Protein AF-A0A1C7WA93-F1 (afdb_monomer)

pLDDT: mean 78.28, std 13.64, range [44.88, 90.75]

Structure (mmCIF, N/CA/C/O backbone):
data_AF-A0A1C7WA93-F1
#
_entry.id   AF-A0A1C7WA93-F1
#
loop_
_atom_site.group_PDB
_atom_site.id
_atom_site.type_symbol
_atom_site.label_atom_id
_atom_site.label_alt_id
_atom_site.label_comp_id
_atom_site.label_asym_id
_atom_site.label_entity_id
_atom_site.label_seq_id
_atom_site.pdbx_PDB_ins_code
_atom_site.Cartn_x
_atom_site.Cartn_y
_atom_site.Cartn_z
_atom_site.occupancy
_atom_site.B_iso_or_equiv
_atom_site.auth_seq_id
_atom_site.auth_comp_id
_atom_site.auth_asym_id
_atom_site.auth_atom_id
_atom_site.pdbx_PDB_model_num
ATOM 1 N N . MET A 1 1 ? 15.959 10.439 -11.123 1.00 45.78 1 MET A N 1
ATOM 2 C CA . MET A 1 1 ? 15.499 10.143 -9.742 1.00 45.78 1 MET A CA 1
ATOM 3 C C . MET A 1 1 ? 14.072 10.666 -9.496 1.00 45.78 1 MET A C 1
ATOM 5 O O . MET A 1 1 ? 13.740 10.963 -8.355 1.00 45.78 1 MET A O 1
ATOM 9 N N . SER A 1 2 ? 13.211 10.775 -10.518 1.00 55.84 2 SER A N 1
ATOM 10 C CA . SER A 1 2 ? 11.897 11.437 -10.370 1.00 55.84 2 SER A CA 1
ATOM 11 C C . SER A 1 2 ? 10.717 10.488 -10.587 1.00 55.84 2 SER A C 1
ATOM 13 O O . SER A 1 2 ? 9.669 10.660 -9.971 1.00 55.84 2 SER A O 1
ATOM 15 N N . ASP A 1 3 ? 10.923 9.439 -11.374 1.00 67.19 3 ASP A N 1
ATOM 16 C CA . ASP A 1 3 ? 9.879 8.554 -11.893 1.00 67.19 3 ASP A CA 1
ATOM 17 C C . ASP A 1 3 ? 9.252 7.703 -10.779 1.00 67.19 3 ASP A C 1
ATOM 19 O O . ASP A 1 3 ? 8.032 7.626 -10.653 1.00 67.19 3 ASP A O 1
ATOM 23 N N . ASN A 1 4 ? 10.075 7.183 -9.861 1.00 72.19 4 ASN A N 1
ATOM 24 C CA . ASN A 1 4 ? 9.577 6.425 -8.711 1.00 72.19 4 ASN A CA 1
ATOM 25 C C . ASN A 1 4 ? 8.759 7.262 -7.736 1.00 72.19 4 ASN A C 1
ATOM 27 O O . ASN A 1 4 ? 7.787 6.765 -7.178 1.00 72.19 4 ASN A O 1
ATOM 31 N N . ASN A 1 5 ? 9.139 8.518 -7.498 1.00 79.88 5 ASN A N 1
ATOM 32 C CA . ASN A 1 5 ? 8.399 9.360 -6.562 1.00 79.88 5 ASN A CA 1
ATOM 33 C C . ASN A 1 5 ? 7.026 9.740 -7.133 1.00 79.88 5 ASN A C 1
ATOM 35 O O . ASN A 1 5 ? 6.037 9.775 -6.401 1.00 79.88 5 ASN A O 1
ATOM 39 N N . GLU A 1 6 ? 6.962 9.977 -8.443 1.00 83.12 6 GLU A N 1
ATOM 40 C CA . GLU A 1 6 ? 5.713 10.247 -9.147 1.00 83.12 6 GLU A CA 1
ATOM 41 C C . GLU A 1 6 ? 4.810 9.009 -9.188 1.00 83.12 6 GLU A C 1
ATOM 43 O O . GLU A 1 6 ? 3.661 9.085 -8.751 1.00 83.12 6 GLU A O 1
ATOM 48 N N . ALA A 1 7 ? 5.348 7.846 -9.569 1.00 80.81 7 ALA A N 1
ATOM 49 C CA . ALA A 1 7 ? 4.620 6.578 -9.556 1.00 80.81 7 ALA A CA 1
ATOM 50 C C . ALA A 1 7 ? 4.061 6.255 -8.164 1.00 80.81 7 ALA A C 1
ATOM 52 O O . ALA A 1 7 ? 2.881 5.932 -8.009 1.00 80.81 7 ALA A O 1
ATOM 53 N N . ARG A 1 8 ? 4.876 6.431 -7.117 1.00 83.44 8 ARG A N 1
ATOM 54 C CA . ARG A 1 8 ? 4.444 6.202 -5.735 1.00 83.44 8 ARG A CA 1
ATOM 55 C C . ARG A 1 8 ? 3.302 7.133 -5.343 1.00 83.44 8 ARG A C 1
ATOM 57 O O . ARG A 1 8 ? 2.370 6.711 -4.659 1.00 83.44 8 ARG A O 1
ATOM 64 N N . LYS A 1 9 ? 3.343 8.390 -5.788 1.00 85.56 9 LYS A N 1
ATOM 65 C CA . LYS A 1 9 ? 2.277 9.362 -5.536 1.00 85.56 9 LYS A CA 1
ATOM 66 C C . LYS A 1 9 ? 0.986 8.977 -6.260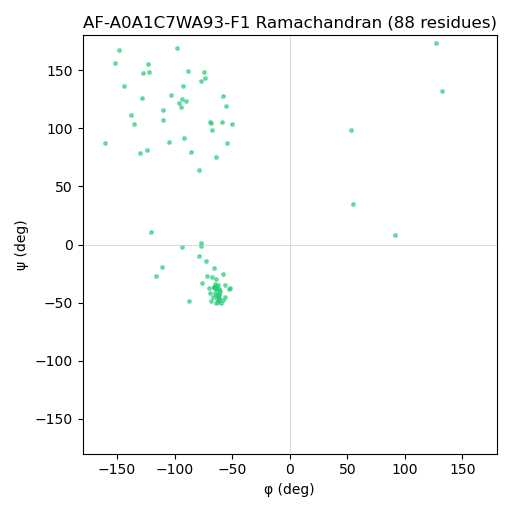 1.00 85.56 9 LYS A C 1
ATOM 68 O O . LYS A 1 9 ? -0.059 8.985 -5.620 1.00 85.56 9 LYS A O 1
ATOM 73 N N . ILE A 1 10 ? 1.064 8.583 -7.532 1.00 87.12 10 ILE A N 1
ATOM 74 C CA . ILE A 1 10 ? -0.090 8.161 -8.345 1.00 87.12 10 ILE A CA 1
ATOM 75 C C . ILE A 1 10 ? -0.763 6.920 -7.744 1.00 87.12 10 ILE A C 1
ATOM 77 O O . ILE A 1 10 ? -1.978 6.912 -7.545 1.00 87.12 10 ILE A O 1
ATOM 81 N N . ILE A 1 11 ? 0.016 5.894 -7.391 1.00 85.81 11 ILE A N 1
ATOM 82 C CA . ILE A 1 11 ? -0.512 4.657 -6.794 1.00 85.81 11 ILE A CA 1
ATOM 83 C C . ILE A 1 11 ? -1.147 4.951 -5.429 1.00 85.81 11 ILE A C 1
ATOM 85 O O . ILE A 1 11 ? -2.252 4.493 -5.143 1.00 85.81 11 ILE A O 1
ATOM 89 N N . THR A 1 12 ? -0.494 5.777 -4.604 1.00 86.88 12 THR A N 1
ATOM 90 C CA . THR A 1 12 ? -1.041 6.173 -3.297 1.00 86.88 12 THR A CA 1
ATOM 91 C C . THR A 1 12 ? -2.356 6.936 -3.450 1.00 86.88 12 THR A C 1
ATOM 93 O O . THR A 1 12 ? -3.307 6.661 -2.722 1.00 86.88 12 THR A O 1
ATOM 96 N N . ASP A 1 13 ? -2.431 7.884 -4.384 1.00 88.50 13 ASP A N 1
ATOM 97 C CA . ASP A 1 13 ? -3.642 8.673 -4.627 1.00 88.50 13 ASP A CA 1
ATOM 98 C C . ASP A 1 13 ? -4.797 7.794 -5.132 1.00 88.50 13 ASP A C 1
ATOM 100 O O . ASP A 1 13 ? -5.910 7.863 -4.611 1.00 88.50 13 ASP A O 1
ATOM 104 N N . THR A 1 14 ? -4.491 6.859 -6.035 1.00 88.75 14 THR A N 1
ATOM 105 C CA . THR A 1 14 ? -5.443 5.862 -6.546 1.00 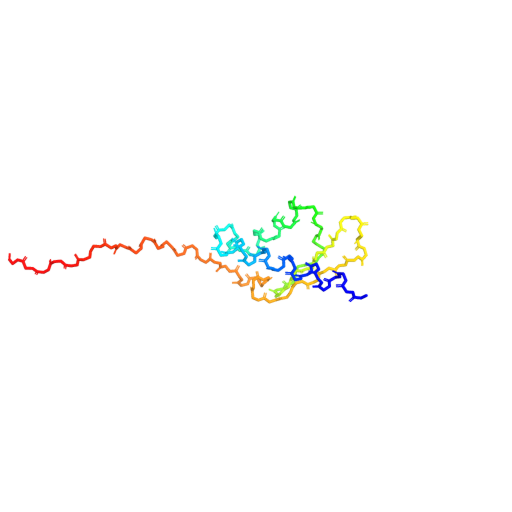88.75 14 THR A CA 1
ATOM 106 C C . THR A 1 14 ? -6.007 4.998 -5.419 1.00 88.75 14 THR A C 1
ATOM 108 O O . THR A 1 14 ? -7.224 4.889 -5.271 1.00 88.75 14 THR A O 1
ATOM 111 N N . ILE A 1 15 ? -5.146 4.434 -4.562 1.00 87.19 15 ILE A N 1
ATOM 112 C CA . ILE A 1 15 ? -5.575 3.615 -3.418 1.00 87.19 15 ILE A CA 1
ATOM 113 C C . ILE A 1 15 ? -6.437 4.440 -2.460 1.00 87.19 15 ILE A C 1
ATOM 115 O O . ILE A 1 15 ? -7.475 3.960 -2.012 1.00 87.19 15 ILE A O 1
ATOM 119 N N . LYS A 1 16 ? -6.072 5.6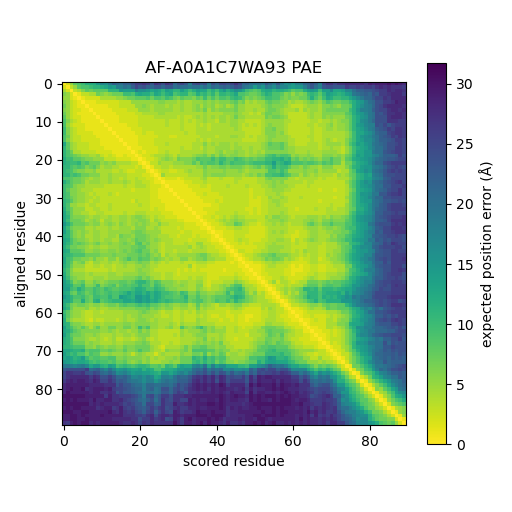98 -2.179 1.00 86.19 16 LYS A N 1
ATOM 120 C CA . LYS A 1 16 ? -6.896 6.597 -1.352 1.00 86.19 16 LYS A CA 1
ATOM 121 C C . LYS A 1 16 ? -8.278 6.829 -1.964 1.00 86.19 16 LYS A C 1
ATOM 123 O O . LYS A 1 16 ? -9.264 6.826 -1.228 1.00 86.19 16 LYS A O 1
ATOM 128 N N . GLY A 1 17 ? -8.362 6.980 -3.285 1.00 86.31 17 GLY A N 1
ATOM 129 C CA . GLY A 1 17 ? -9.628 7.063 -4.014 1.00 86.31 17 GLY A CA 1
ATOM 130 C C . GLY A 1 17 ? -10.474 5.795 -3.870 1.00 86.31 17 GLY A C 1
ATOM 131 O O . GLY A 1 17 ? -11.656 5.878 -3.547 1.00 86.31 17 GLY A O 1
ATOM 132 N N . LEU A 1 18 ? -9.865 4.616 -4.020 1.00 86.25 18 LEU A N 1
ATOM 133 C CA . LEU A 1 18 ? -10.540 3.318 -3.874 1.00 86.25 18 LEU A CA 1
ATOM 134 C C . LEU A 1 18 ? -11.012 3.051 -2.437 1.00 86.25 18 LEU A C 1
ATOM 136 O O . LEU A 1 18 ? -12.094 2.502 -2.227 1.00 86.25 18 LEU A O 1
ATOM 140 N N . VAL A 1 19 ? -10.229 3.473 -1.446 1.00 84.50 19 VAL A N 1
ATOM 141 C CA . VAL A 1 19 ? -10.591 3.462 -0.022 1.00 84.50 19 VAL A CA 1
ATOM 142 C C . VAL A 1 19 ? -11.788 4.389 0.227 1.00 84.50 19 VAL A C 1
ATOM 144 O O . VAL A 1 19 ? -12.771 3.978 0.842 1.00 84.50 19 VAL A O 1
ATOM 147 N N . GLY A 1 20 ? -11.759 5.615 -0.310 1.00 82.19 20 GLY A N 1
ATOM 148 C CA . GLY A 1 20 ? -12.878 6.562 -0.232 1.00 82.19 20 GLY A CA 1
ATOM 149 C C . GLY A 1 20 ? -14.149 6.060 -0.930 1.00 82.19 20 GLY A C 1
ATOM 150 O O . GLY A 1 20 ? -15.254 6.277 -0.437 1.00 82.19 20 GLY A O 1
ATOM 151 N N . GLY A 1 21 ? -13.989 5.321 -2.029 1.00 80.56 21 GLY A N 1
ATOM 152 C CA . GLY A 1 21 ? -15.067 4.655 -2.761 1.00 80.56 21 GLY A CA 1
ATOM 153 C C . GLY A 1 21 ? -15.581 3.363 -2.118 1.00 80.56 21 GLY A C 1
ATOM 154 O O . GLY A 1 21 ? -16.467 2.732 -2.690 1.00 80.56 21 GLY A O 1
ATOM 155 N N . ARG A 1 22 ? -15.050 2.955 -0.952 1.00 79.75 22 ARG A N 1
ATOM 156 C CA . ARG A 1 22 ? -15.366 1.680 -0.276 1.00 79.75 22 ARG A CA 1
ATOM 157 C C . ARG A 1 22 ? -15.142 0.448 -1.165 1.00 79.75 22 ARG A C 1
ATOM 159 O O . ARG A 1 22 ? -15.890 -0.521 -1.089 1.00 79.75 22 ARG A O 1
ATOM 166 N N . VAL A 1 23 ? -14.130 0.490 -2.029 1.00 83.38 23 VAL A N 1
ATOM 167 C CA . VAL A 1 23 ? -13.684 -0.670 -2.817 1.00 83.38 23 VAL A CA 1
ATOM 168 C C . VAL A 1 23 ? -12.665 -1.468 -2.009 1.00 83.38 23 VAL A C 1
ATOM 170 O O . VAL A 1 23 ? -12.801 -2.677 -1.848 1.00 83.38 23 VAL A O 1
ATOM 173 N N . ILE A 1 24 ? -11.678 -0.771 -1.447 1.00 86.38 24 ILE A N 1
ATOM 174 C CA . ILE A 1 24 ? -10.628 -1.350 -0.610 1.00 86.38 24 ILE A CA 1
ATOM 175 C C . ILE A 1 24 ? -11.028 -1.195 0.854 1.00 86.38 24 ILE A C 1
ATOM 177 O O . ILE A 1 24 ? -11.212 -0.072 1.326 1.00 86.38 24 ILE A O 1
ATOM 181 N N . HIS A 1 25 ? -11.124 -2.310 1.579 1.00 85.81 25 HIS A N 1
ATOM 182 C CA . HIS A 1 25 ? -11.510 -2.307 2.990 1.00 85.81 25 HIS A CA 1
ATOM 183 C C . HIS A 1 25 ? -10.366 -2.698 3.918 1.00 85.81 25 HIS A C 1
ATOM 185 O O . HIS A 1 25 ? -10.422 -2.444 5.120 1.00 85.81 25 HIS A O 1
ATOM 191 N N . SER A 1 26 ? -9.339 -3.359 3.403 1.00 86.81 26 SER A N 1
ATOM 192 C CA . SER A 1 26 ? -8.202 -3.817 4.194 1.00 86.81 26 SER A CA 1
ATOM 193 C C . SER A 1 26 ? -6.930 -3.823 3.363 1.00 86.81 26 SER A C 1
ATOM 195 O O . SER A 1 26 ? -6.965 -3.747 2.135 1.00 86.81 26 SER A O 1
ATOM 197 N N . ARG A 1 27 ? -5.789 -3.965 4.040 1.00 86.94 27 ARG A N 1
ATOM 198 C CA . ARG A 1 27 ? -4.484 -4.155 3.393 1.00 86.94 27 ARG A CA 1
ATOM 199 C C . ARG A 1 27 ? -4.494 -5.291 2.364 1.00 86.94 27 ARG A C 1
ATOM 201 O O . ARG A 1 27 ? -3.882 -5.165 1.313 1.00 86.94 27 ARG A O 1
ATOM 208 N N . GLU A 1 28 ? -5.215 -6.376 2.633 1.00 87.38 28 GLU A N 1
ATOM 209 C CA . GLU A 1 28 ? -5.323 -7.513 1.709 1.00 87.38 28 GLU A CA 1
ATOM 210 C C . GLU A 1 28 ? -6.005 -7.143 0.383 1.00 87.38 28 GLU A C 1
ATOM 212 O O . GLU A 1 28 ? -5.572 -7.606 -0.671 1.00 87.38 28 GLU A O 1
ATOM 217 N N . ASP A 1 29 ? -7.006 -6.256 0.401 1.00 88.25 29 ASP A N 1
ATOM 218 C CA . A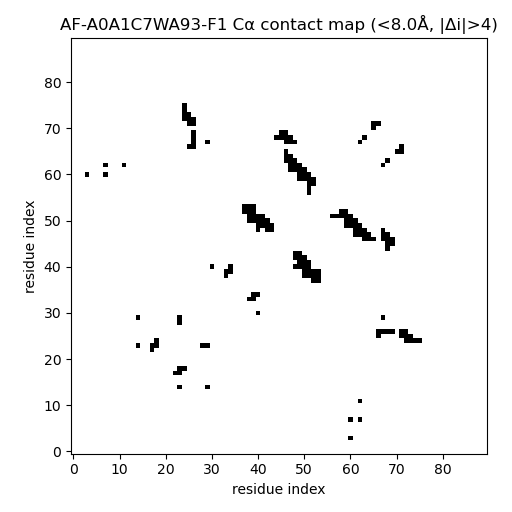SP A 1 29 ? -7.619 -5.742 -0.830 1.00 88.25 29 ASP A CA 1
ATOM 219 C C . ASP A 1 29 ? -6.623 -4.903 -1.635 1.00 88.25 29 ASP A C 1
ATOM 221 O O . ASP A 1 29 ? -6.608 -4.982 -2.860 1.00 88.25 29 ASP A O 1
ATOM 225 N N . ILE A 1 30 ? -5.764 -4.132 -0.957 1.00 87.69 30 ILE A N 1
ATOM 226 C CA . ILE A 1 30 ? -4.693 -3.361 -1.605 1.00 87.69 30 ILE A CA 1
ATOM 227 C C . ILE A 1 30 ? -3.719 -4.307 -2.311 1.00 87.69 30 ILE A C 1
ATOM 229 O O . ILE A 1 30 ? -3.420 -4.115 -3.486 1.00 87.69 30 ILE A O 1
ATOM 233 N N . ILE A 1 31 ? -3.252 -5.344 -1.611 1.00 89.50 31 ILE A N 1
ATOM 234 C CA . ILE A 1 31 ? -2.345 -6.368 -2.153 1.00 89.50 31 ILE A CA 1
ATOM 235 C C . ILE A 1 31 ? -2.986 -7.039 -3.370 1.00 89.50 31 ILE A C 1
ATOM 237 O O . ILE A 1 31 ? -2.363 -7.150 -4.423 1.00 89.50 31 ILE A O 1
ATOM 241 N N . ARG A 1 32 ? -4.255 -7.440 -3.255 1.00 89.88 32 ARG A N 1
ATOM 242 C CA . ARG A 1 32 ? -4.993 -8.079 -4.346 1.00 89.88 32 ARG A CA 1
ATOM 243 C C . ARG A 1 32 ? -5.195 -7.145 -5.540 1.00 89.88 32 ARG A C 1
ATOM 245 O O . ARG A 1 32 ? -5.113 -7.609 -6.672 1.00 89.88 32 ARG A O 1
ATOM 252 N N . PHE A 1 33 ? -5.450 -5.861 -5.300 1.00 88.75 33 PHE A N 1
ATOM 253 C CA . PHE A 1 33 ? -5.573 -4.853 -6.352 1.00 88.75 33 PHE A CA 1
ATOM 254 C C . PHE A 1 33 ? -4.249 -4.675 -7.100 1.00 88.75 33 PHE A C 1
ATOM 256 O O . PHE A 1 33 ? -4.219 -4.799 -8.318 1.00 88.75 33 PHE A O 1
ATOM 263 N N . LEU A 1 34 ? -3.147 -4.474 -6.373 1.00 87.94 34 LEU A N 1
ATOM 264 C CA . LEU A 1 34 ? -1.814 -4.305 -6.959 1.00 87.94 34 LEU A CA 1
ATOM 265 C C . LEU A 1 34 ? -1.387 -5.547 -7.751 1.00 87.94 34 LEU A C 1
ATOM 267 O O . LEU A 1 34 ? -0.920 -5.426 -8.879 1.00 87.94 34 LEU A O 1
ATOM 2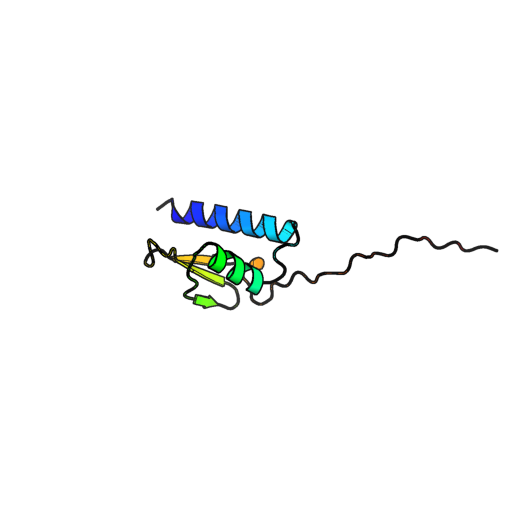71 N N . CYS A 1 35 ? -1.630 -6.738 -7.202 1.00 87.88 35 CYS A N 1
ATOM 272 C CA . CYS A 1 35 ? -1.382 -7.997 -7.899 1.00 87.88 35 CYS A CA 1
ATOM 273 C C . CYS A 1 35 ? -2.261 -8.148 -9.157 1.00 87.88 35 CYS A C 1
ATOM 275 O O . CYS A 1 35 ? -1.787 -8.612 -10.191 1.00 87.88 35 CYS A O 1
ATOM 277 N N . GLY A 1 36 ? -3.523 -7.706 -9.103 1.00 87.00 36 GLY A N 1
ATOM 278 C CA . GLY A 1 36 ? -4.436 -7.697 -10.251 1.00 87.00 36 GLY A CA 1
ATOM 279 C C . GLY A 1 36 ? -4.000 -6.759 -11.381 1.00 87.00 36 GLY A C 1
ATOM 280 O O . GLY A 1 36 ? -4.175 -7.096 -12.548 1.00 87.00 36 GLY A O 1
ATOM 281 N N . GLU A 1 37 ? -3.374 -5.635 -11.037 1.00 85.88 37 GLU A N 1
ATOM 282 C CA . GLU A 1 37 ? -2.766 -4.691 -11.987 1.00 85.88 37 GLU A CA 1
ATOM 283 C C . GLU A 1 37 ? -1.410 -5.186 -12.536 1.00 85.88 37 GLU A C 1
ATOM 285 O O . GLU A 1 37 ? -0.797 -4.527 -13.374 1.00 85.88 37 GLU A O 1
ATOM 290 N N . GLY A 1 38 ? -0.936 -6.355 -12.089 1.00 86.31 38 GLY A N 1
ATOM 291 C CA . GLY A 1 38 ? 0.294 -6.990 -12.563 1.00 86.31 38 GLY A CA 1
ATOM 292 C C . GLY A 1 38 ? 1.552 -6.631 -11.772 1.00 86.31 38 GLY A C 1
ATOM 293 O O . GLY A 1 38 ? 2.639 -7.017 -12.192 1.00 86.31 38 GLY A O 1
ATOM 294 N N . PHE A 1 39 ? 1.439 -5.925 -10.643 1.00 87.56 39 PHE A N 1
ATOM 295 C CA . PHE A 1 39 ? 2.579 -5.671 -9.759 1.00 87.56 39 PHE A CA 1
ATOM 296 C C . PHE A 1 39 ? 2.923 -6.907 -8.927 1.00 87.56 39 PHE A C 1
ATOM 298 O O . PHE A 1 39 ? 2.039 -7.589 -8.403 1.00 87.56 39 PHE A O 1
ATOM 305 N N . ASP A 1 40 ? 4.218 -7.151 -8.754 1.00 89.44 40 ASP A N 1
ATOM 306 C CA . ASP A 1 40 ? 4.718 -8.164 -7.831 1.00 89.44 40 ASP A CA 1
ATOM 307 C C . ASP A 1 40 ? 4.913 -7.555 -6.439 1.00 89.44 40 ASP A C 1
ATOM 309 O O . ASP A 1 40 ? 5.172 -6.359 -6.304 1.00 89.44 40 ASP A O 1
ATOM 313 N N . ILE A 1 41 ? 4.744 -8.357 -5.391 1.00 90.25 41 ILE A N 1
ATOM 314 C CA . ILE A 1 41 ? 4.784 -7.889 -4.002 1.00 90.25 41 ILE A CA 1
ATOM 315 C C . ILE A 1 41 ? 5.842 -8.706 -3.256 1.00 90.25 41 ILE A C 1
ATOM 317 O O . ILE A 1 41 ? 5.502 -9.671 -2.568 1.00 90.25 41 ILE A O 1
ATOM 321 N N . PRO A 1 42 ? 7.131 -8.345 -3.395 1.00 88.12 42 PRO A N 1
ATOM 322 C CA . PRO A 1 42 ? 8.229 -9.131 -2.843 1.00 88.12 42 PRO A CA 1
ATOM 323 C C . PRO A 1 42 ? 8.323 -9.054 -1.316 1.00 88.12 42 PRO A C 1
ATOM 325 O O . PRO A 1 42 ? 8.839 -9.983 -0.700 1.00 88.12 42 PRO A O 1
ATOM 328 N N . ASP A 1 43 ? 7.853 -7.962 -0.698 1.00 88.50 43 ASP A N 1
ATOM 329 C CA . ASP A 1 43 ? 7.906 -7.788 0.756 1.00 88.50 43 ASP A CA 1
ATOM 330 C C . ASP A 1 43 ? 6.674 -7.063 1.297 1.00 88.50 43 ASP A C 1
ATOM 332 O O . ASP A 1 43 ? 6.219 -6.053 0.751 1.00 88.50 43 ASP A O 1
ATOM 336 N N . VAL A 1 44 ? 6.149 -7.569 2.412 1.00 87.56 44 VAL A N 1
ATOM 337 C CA . VAL A 1 44 ? 5.008 -6.971 3.099 1.00 87.56 44 VAL A CA 1
ATOM 338 C C . VAL A 1 44 ? 5.279 -6.930 4.600 1.00 87.56 44 VAL A C 1
ATOM 340 O O . VAL A 1 44 ? 5.131 -7.922 5.310 1.00 87.56 44 VAL A O 1
ATOM 343 N N . SER A 1 45 ? 5.609 -5.747 5.102 1.00 87.50 45 SER A N 1
ATOM 344 C CA . SER A 1 45 ? 5.932 -5.491 6.508 1.00 87.50 45 SER A CA 1
ATOM 345 C C . SER A 1 45 ? 4.728 -4.940 7.283 1.00 87.50 45 SER A C 1
ATOM 347 O O . SER A 1 45 ? 3.711 -4.571 6.699 1.00 87.50 45 SER A O 1
ATOM 349 N N . GLU A 1 46 ? 4.811 -4.878 8.613 1.00 86.50 46 GLU A N 1
ATOM 350 C CA . GLU A 1 46 ? 3.673 -4.494 9.467 1.00 86.50 46 GLU A CA 1
ATOM 351 C C . GLU A 1 46 ? 3.062 -3.129 9.130 1.00 86.50 46 GLU A C 1
ATOM 353 O O . GLU A 1 46 ? 1.846 -2.997 9.224 1.00 86.50 46 GLU A O 1
ATOM 358 N N . ASP A 1 47 ? 3.868 -2.150 8.707 1.00 87.19 47 ASP A N 1
ATOM 359 C CA . ASP A 1 47 ? 3.415 -0.790 8.361 1.00 87.19 47 ASP A CA 1
ATOM 360 C C . ASP A 1 47 ? 3.727 -0.381 6.910 1.00 87.19 47 ASP A C 1
ATOM 362 O O . ASP A 1 47 ? 3.632 0.792 6.529 1.00 87.19 47 ASP A O 1
ATOM 366 N N . SER A 1 48 ? 4.144 -1.343 6.084 1.00 88.00 48 SER A N 1
ATOM 367 C CA . SER A 1 48 ? 4.549 -1.063 4.713 1.00 88.00 48 SER A CA 1
ATOM 368 C C . SER A 1 48 ? 4.344 -2.226 3.753 1.00 88.00 48 SER A C 1
ATOM 370 O O . SER A 1 48 ? 4.296 -3.399 4.123 1.00 88.00 48 SER A O 1
ATOM 372 N N . ILE A 1 49 ? 4.220 -1.877 2.478 1.00 90.44 49 ILE A N 1
ATOM 373 C CA . ILE A 1 49 ? 4.108 -2.819 1.367 1.00 90.44 49 ILE A CA 1
ATOM 374 C C . ILE A 1 49 ? 5.150 -2.420 0.337 1.00 90.44 49 ILE A C 1
ATOM 376 O O . ILE A 1 49 ? 5.178 -1.268 -0.095 1.00 90.44 49 ILE A O 1
ATOM 380 N N . THR A 1 50 ? 5.994 -3.357 -0.066 1.00 90.75 50 THR A N 1
ATOM 381 C CA . THR A 1 50 ? 6.927 -3.166 -1.172 1.00 90.75 50 THR A CA 1
ATOM 382 C C . THR A 1 50 ? 6.386 -3.884 -2.390 1.00 90.75 50 THR A C 1
ATOM 384 O O . THR A 1 50 ? 6.053 -5.063 -2.313 1.00 90.75 50 THR A O 1
ATOM 387 N N . VAL A 1 51 ? 6.309 -3.170 -3.509 1.00 90.38 51 VAL A N 1
ATOM 388 C CA . VAL A 1 51 ? 5.924 -3.740 -4.801 1.00 90.38 51 VAL A CA 1
ATOM 389 C C . VAL A 1 51 ? 7.001 -3.501 -5.844 1.00 90.38 51 VAL A C 1
ATOM 391 O O . VAL A 1 51 ? 7.752 -2.534 -5.747 1.00 90.38 51 VAL A O 1
ATOM 394 N N . SER A 1 52 ? 7.055 -4.345 -6.858 1.00 88.44 52 SER A N 1
ATOM 395 C CA . SER A 1 52 ? 7.914 -4.199 -8.031 1.00 88.44 52 SER A CA 1
ATOM 396 C C . SER A 1 52 ? 7.081 -4.297 -9.301 1.00 88.44 52 SER A C 1
ATOM 398 O O . SER A 1 52 ? 6.064 -4.991 -9.363 1.00 88.44 52 SER A O 1
ATOM 400 N N . ALA A 1 53 ? 7.508 -3.575 -10.333 1.00 83.69 53 ALA A N 1
ATOM 401 C CA . ALA A 1 53 ? 6.946 -3.759 -11.660 1.00 83.69 53 ALA A CA 1
ATOM 402 C C . ALA A 1 53 ? 7.467 -5.082 -12.255 1.00 83.69 53 ALA A C 1
ATOM 404 O O . ALA A 1 53 ? 8.641 -5.407 -12.064 1.00 83.69 53 ALA A O 1
ATOM 405 N N . PRO A 1 54 ? 6.644 -5.827 -13.009 1.00 76.88 54 PRO A N 1
ATOM 406 C CA . PRO A 1 54 ? 7.084 -7.063 -13.655 1.00 76.88 54 PRO A CA 1
ATOM 407 C C . PRO A 1 54 ? 8.110 -6.797 -14.768 1.00 76.88 54 PRO A C 1
ATOM 409 O O . PRO A 1 54 ? 8.958 -7.643 -15.035 1.00 76.88 54 PRO A O 1
ATOM 412 N N . ASP A 1 55 ? 8.046 -5.616 -15.390 1.00 79.44 55 ASP A N 1
ATOM 413 C CA . ASP A 1 55 ? 8.959 -5.184 -16.456 1.00 79.44 55 ASP A CA 1
ATOM 414 C C . ASP A 1 55 ? 10.334 -4.760 -15.902 1.00 79.44 55 ASP A C 1
ATOM 416 O O . ASP A 1 55 ? 11.376 -5.031 -16.494 1.00 79.44 55 ASP A O 1
ATOM 420 N N . GLU A 1 56 ? 10.347 -4.181 -14.697 1.00 77.88 56 GLU A N 1
ATOM 421 C CA . GLU A 1 56 ? 11.558 -3.766 -13.986 1.00 77.88 56 GLU A CA 1
ATOM 422 C C . GLU A 1 56 ? 11.549 -4.287 -12.539 1.00 77.88 56 GLU A C 1
ATOM 424 O O . GLU A 1 56 ? 11.307 -3.526 -11.595 1.00 77.88 56 GLU A O 1
ATOM 429 N N . PRO A 1 57 ? 11.869 -5.576 -12.317 1.00 73.75 57 PRO A N 1
ATOM 430 C CA . PRO A 1 57 ? 11.873 -6.173 -10.979 1.00 73.75 57 PRO A CA 1
ATOM 431 C C . PRO A 1 57 ? 12.944 -5.575 -10.056 1.00 73.75 57 PRO A C 1
ATOM 433 O O . PRO A 1 57 ? 12.837 -5.670 -8.836 1.00 73.75 57 PRO A O 1
ATOM 436 N N . GLY A 1 58 ? 13.974 -4.934 -10.622 1.00 75.94 58 GLY A N 1
ATOM 437 C CA . GLY A 1 58 ? 14.976 -4.187 -9.858 1.00 75.94 58 GLY A CA 1
ATOM 438 C C . GLY A 1 58 ? 14.453 -2.863 -9.293 1.00 75.94 58 GLY A C 1
ATOM 439 O O . GLY A 1 58 ? 15.096 -2.276 -8.423 1.00 75.94 58 GLY A O 1
ATOM 440 N N . ASN A 1 59 ? 13.298 -2.394 -9.768 1.00 81.75 59 ASN A N 1
ATOM 441 C CA . ASN A 1 59 ? 12.727 -1.118 -9.389 1.00 81.75 59 ASN A CA 1
ATOM 442 C C . ASN A 1 59 ? 11.550 -1.314 -8.423 1.00 81.75 59 ASN A C 1
ATOM 444 O O . ASN A 1 59 ? 10.388 -1.434 -8.814 1.00 81.75 59 ASN A O 1
ATOM 448 N N . THR A 1 60 ? 11.870 -1.368 -7.131 1.00 85.56 60 THR A N 1
ATOM 449 C CA . THR A 1 60 ? 10.891 -1.576 -6.059 1.00 85.56 60 THR A CA 1
ATOM 450 C C . THR A 1 60 ? 10.372 -0.258 -5.488 1.00 85.56 60 THR A C 1
ATOM 452 O O . THR A 1 60 ? 11.144 0.650 -5.168 1.00 85.56 60 THR A O 1
ATOM 455 N N . LEU A 1 61 ? 9.064 -0.183 -5.263 1.00 87.00 61 LEU A N 1
ATOM 456 C CA . LEU A 1 61 ? 8.370 0.908 -4.595 1.00 87.00 61 LEU A CA 1
ATOM 457 C C . LEU A 1 61 ? 7.858 0.446 -3.232 1.00 87.00 61 LEU A C 1
ATOM 459 O O . LEU A 1 61 ? 6.965 -0.391 -3.140 1.00 87.00 61 LEU A O 1
ATOM 463 N N . THR A 1 62 ? 8.386 1.043 -2.166 1.00 89.00 62 THR A N 1
ATOM 464 C CA . THR A 1 62 ? 7.885 0.820 -0.806 1.00 89.00 62 THR A CA 1
ATOM 465 C C . THR A 1 62 ? 6.876 1.896 -0.424 1.00 89.00 62 THR A C 1
ATOM 467 O O . THR A 1 62 ? 7.209 3.085 -0.343 1.00 89.00 62 THR A O 1
ATOM 470 N N . PHE A 1 63 ? 5.648 1.464 -0.163 1.00 87.12 63 PHE A N 1
ATOM 471 C CA . PHE A 1 63 ? 4.551 2.260 0.365 1.00 87.12 63 PHE A CA 1
ATOM 472 C C . PHE A 1 63 ? 4.504 2.133 1.881 1.00 87.12 63 PHE A C 1
ATOM 474 O O . PHE A 1 63 ? 4.436 1.028 2.412 1.00 87.12 63 PHE A O 1
ATOM 481 N N . THR A 1 64 ? 4.534 3.264 2.575 1.00 85.19 64 THR A N 1
ATOM 482 C CA . THR A 1 64 ? 4.490 3.336 4.038 1.00 85.19 64 THR A CA 1
ATOM 483 C C . THR A 1 64 ? 3.305 4.183 4.483 1.00 85.19 64 THR A C 1
ATOM 485 O O . THR A 1 64 ? 2.918 5.141 3.805 1.00 85.19 64 THR A O 1
ATOM 488 N N . GLY A 1 65 ? 2.733 3.847 5.638 1.00 81.38 65 GLY A N 1
ATOM 489 C CA . GLY A 1 65 ? 1.696 4.637 6.293 1.00 81.38 65 GLY A CA 1
ATOM 490 C C . GLY A 1 65 ? 0.456 3.827 6.638 1.00 81.38 65 GLY A C 1
ATOM 491 O O . GLY A 1 65 ? 0.305 2.682 6.225 1.00 81.38 65 GLY A O 1
ATOM 492 N N . TYR A 1 66 ? -0.473 4.466 7.356 1.00 82.94 66 TYR A N 1
ATOM 493 C CA . TYR A 1 66 ? -1.584 3.768 8.005 1.00 82.94 66 TYR A CA 1
ATOM 494 C C . TYR A 1 66 ? -2.391 2.868 7.065 1.00 82.94 66 TYR A C 1
ATOM 496 O O . TYR A 1 66 ? -2.732 1.776 7.476 1.00 82.94 66 TYR A O 1
ATOM 504 N N . LEU A 1 67 ? -2.641 3.270 5.811 1.00 81.69 67 LEU A N 1
ATOM 505 C CA . LEU A 1 67 ? -3.377 2.460 4.821 1.00 81.69 67 LEU A CA 1
ATOM 506 C C . LEU A 1 67 ? -2.669 1.150 4.444 1.00 81.69 67 LEU A C 1
ATOM 508 O O . LEU A 1 67 ? -3.313 0.168 4.093 1.00 81.69 67 LEU A O 1
ATOM 512 N N . PHE A 1 68 ? -1.342 1.148 4.501 1.00 83.19 68 PHE A N 1
ATOM 513 C CA . PHE A 1 68 ? -0.483 0.014 4.165 1.00 83.19 68 PHE A CA 1
ATOM 514 C C . PHE A 1 68 ? -0.129 -0.823 5.399 1.00 83.19 68 PHE A C 1
ATOM 516 O O . PHE A 1 68 ? 0.529 -1.856 5.279 1.00 83.19 68 PHE A O 1
ATOM 523 N N . SER A 1 69 ? -0.595 -0.391 6.572 1.00 83.25 69 SER A N 1
ATOM 524 C CA . SER A 1 69 ? -0.412 -1.087 7.833 1.00 83.25 69 SER A CA 1
ATOM 525 C C . SER A 1 69 ? -1.311 -2.310 7.941 1.00 83.25 69 SER A C 1
ATOM 527 O O . SER A 1 69 ? -2.440 -2.334 7.453 1.00 83.25 69 SER A O 1
ATOM 529 N N . SER A 1 70 ? -0.839 -3.330 8.649 1.00 81.75 70 SER A N 1
ATOM 530 C CA . SER A 1 70 ? -1.624 -4.505 9.040 1.00 81.75 70 SER A CA 1
ATOM 531 C C . SER A 1 70 ? -2.857 -4.120 9.871 1.00 81.75 70 SER A C 1
ATOM 533 O O . SER A 1 70 ? -3.875 -4.813 9.869 1.00 81.75 70 SER A O 1
ATOM 535 N N . GLN A 1 71 ? -2.792 -2.966 10.543 1.00 81.75 71 GLN A N 1
ATOM 536 C CA . GLN A 1 71 ? -3.902 -2.399 11.306 1.00 81.75 71 GLN A CA 1
ATOM 537 C C . GLN A 1 71 ? -4.949 -1.703 10.431 1.00 81.75 71 GLN A C 1
ATOM 539 O O . GLN A 1 71 ? -6.021 -1.356 10.931 1.00 81.75 71 GLN A O 1
ATOM 544 N N . PHE A 1 72 ? -4.671 -1.498 9.139 1.00 81.69 72 PHE A N 1
ATOM 545 C CA . PHE A 1 72 ? -5.630 -0.893 8.232 1.00 81.69 72 PHE A CA 1
ATOM 546 C C . PHE A 1 72 ? -6.806 -1.824 7.988 1.00 81.69 72 PHE A C 1
ATOM 548 O O . PHE A 1 72 ? -6.734 -2.784 7.214 1.00 81.69 72 PHE A O 1
ATOM 555 N N . LYS A 1 73 ? -7.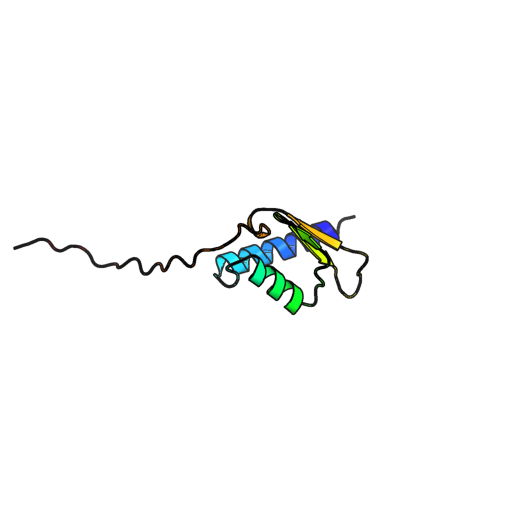918 -1.483 8.626 1.00 79.06 73 LYS A N 1
ATOM 556 C CA . LYS A 1 73 ? -9.221 -2.053 8.340 1.00 79.06 73 LYS A CA 1
ATOM 557 C C . LYS A 1 73 ? -10.225 -0.921 8.357 1.00 79.06 73 LYS A C 1
ATOM 559 O O . LYS A 1 73 ? -10.527 -0.358 9.407 1.00 79.06 73 LYS A O 1
ATOM 564 N N . LEU A 1 74 ? -10.769 -0.602 7.192 1.00 75.19 74 LEU A N 1
ATOM 565 C CA . LEU A 1 74 ? -12.052 0.068 7.135 1.00 75.19 74 LEU A CA 1
ATOM 566 C C . LEU A 1 74 ? -13.071 -0.939 7.649 1.00 75.19 74 LEU A C 1
ATOM 568 O O . LEU A 1 74 ? -13.526 -1.823 6.920 1.00 75.19 74 LEU A O 1
ATOM 572 N N . THR A 1 75 ? -13.431 -0.817 8.926 1.00 64.88 75 THR A N 1
ATOM 573 C CA . THR A 1 75 ? -14.655 -1.445 9.395 1.00 64.88 75 THR A CA 1
ATOM 574 C C . THR A 1 75 ? -15.750 -0.920 8.490 1.00 64.88 75 THR A C 1
ATOM 576 O O . THR A 1 75 ? -15.976 0.292 8.412 1.00 64.88 75 THR A O 1
ATOM 579 N N . ARG A 1 76 ? -16.419 -1.829 7.779 1.00 54.72 76 ARG A N 1
ATOM 580 C CA . ARG A 1 76 ? -17.717 -1.559 7.179 1.00 54.72 76 ARG A CA 1
ATOM 581 C C . ARG A 1 76 ? -18.651 -1.304 8.353 1.00 54.72 76 ARG A C 1
ATOM 583 O O . ARG A 1 76 ? -19.404 -2.183 8.747 1.00 54.72 76 ARG A O 1
ATOM 590 N N . SER A 1 77 ? -18.542 -0.133 8.979 1.00 48.97 77 SER A N 1
ATOM 591 C CA . SER A 1 77 ? -19.574 0.358 9.861 1.00 48.97 77 SER A CA 1
ATOM 592 C C . SER A 1 77 ? -20.777 0.405 8.951 1.00 48.97 7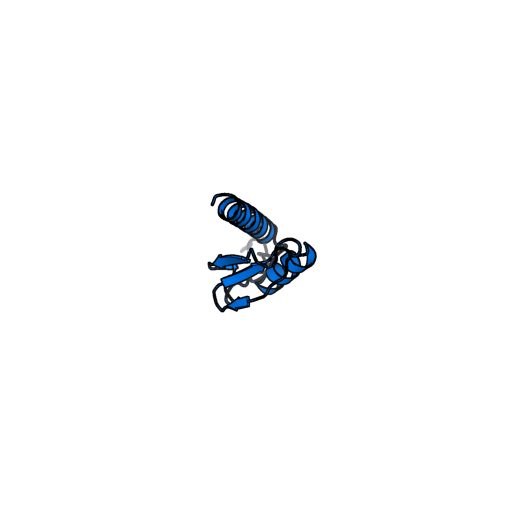7 SER A C 1
ATOM 594 O O . SER A 1 77 ? -20.820 1.200 8.007 1.00 48.97 77 SER A O 1
ATOM 596 N N . ALA A 1 78 ? -21.667 -0.563 9.152 1.00 46.72 78 ALA A N 1
ATOM 597 C CA . ALA A 1 78 ? -23.011 -0.544 8.644 1.00 46.72 78 ALA A CA 1
ATOM 598 C C . ALA A 1 78 ? -23.601 0.767 9.152 1.00 46.72 78 ALA A C 1
ATOM 600 O O . ALA A 1 78 ? -24.142 0.852 10.243 1.00 46.72 78 ALA A O 1
ATOM 601 N N . THR A 1 79 ? -23.400 1.834 8.390 1.00 47.94 79 THR A N 1
ATOM 602 C CA . THR A 1 79 ? -24.211 3.030 8.487 1.00 47.94 79 THR A CA 1
ATOM 603 C C . THR A 1 79 ? -25.489 2.692 7.733 1.00 47.94 79 THR A C 1
ATOM 605 O O . THR A 1 79 ? -25.762 3.239 6.675 1.00 47.94 79 THR A O 1
ATOM 608 N N . ASP A 1 80 ? -26.230 1.719 8.257 1.00 46.53 80 ASP A N 1
ATOM 609 C CA . ASP A 1 80 ? -27.643 1.966 8.453 1.00 46.53 80 ASP A CA 1
ATOM 610 C C . ASP A 1 80 ? -27.696 2.646 9.823 1.00 46.53 80 ASP A C 1
ATOM 612 O O . ASP A 1 80 ? -27.809 2.018 10.870 1.00 46.53 80 ASP A O 1
ATOM 616 N N . ILE A 1 81 ? -27.394 3.947 9.836 1.00 55.06 81 ILE A N 1
ATOM 617 C CA . ILE A 1 81 ? -27.908 4.763 10.926 1.00 55.06 81 ILE A CA 1
ATOM 618 C C . ILE A 1 81 ? -29.398 4.786 10.628 1.00 55.06 81 ILE A C 1
ATOM 620 O O . ILE A 1 81 ? -29.807 5.429 9.661 1.00 55.06 81 ILE A O 1
ATOM 624 N N . GLU A 1 82 ? -30.165 4.026 11.407 1.00 47.91 82 GLU A N 1
ATOM 625 C CA . GLU A 1 82 ? -31.619 4.098 11.436 1.00 47.91 82 GLU A CA 1
ATOM 626 C C . GLU A 1 82 ? -32.015 5.569 11.603 1.00 47.91 82 GLU A C 1
ATOM 628 O O . GLU A 1 82 ? -31.893 6.161 12.679 1.00 47.91 82 GLU A O 1
ATOM 633 N N . VAL A 1 83 ? -32.462 6.191 10.515 1.00 52.56 83 VAL A N 1
ATOM 634 C CA . VAL A 1 83 ? -33.159 7.469 10.582 1.00 52.56 83 VAL A CA 1
ATOM 635 C C . VAL A 1 83 ? -34.641 7.158 10.669 1.00 52.56 83 VAL A C 1
ATOM 637 O O . VAL A 1 83 ? -35.296 7.058 9.643 1.00 52.56 83 VAL A O 1
ATOM 640 N N . THR A 1 84 ? -35.152 7.051 11.893 1.00 44.88 84 THR A N 1
ATOM 641 C CA . THR A 1 84 ? -36.505 7.503 12.272 1.00 44.88 84 THR A CA 1
ATOM 642 C C . THR A 1 84 ? -36.535 7.656 13.792 1.00 44.88 84 THR A C 1
ATOM 644 O O . THR A 1 84 ? -36.620 6.684 14.532 1.00 44.88 84 THR A O 1
ATOM 647 N N . THR A 1 85 ? -36.150 8.833 14.290 1.00 55.84 85 THR A N 1
ATOM 648 C CA . THR A 1 85 ? -37.072 9.855 14.827 1.00 55.84 85 THR A CA 1
ATOM 649 C C . THR A 1 85 ? -38.013 9.295 15.885 1.00 55.84 85 THR A C 1
ATOM 651 O O . THR A 1 85 ? -39.047 8.712 15.571 1.00 55.84 85 THR A O 1
ATOM 654 N N . GLY A 1 86 ? -37.658 9.520 17.150 1.00 54.50 86 GLY A N 1
ATOM 655 C CA . GLY A 1 86 ? -38.600 9.356 18.243 1.00 54.50 86 GLY A CA 1
ATOM 656 C C . GLY A 1 86 ? -39.809 10.261 18.033 1.00 54.50 86 GLY A C 1
ATOM 657 O O . GLY A 1 86 ? -39.654 11.469 17.861 1.00 54.50 86 GLY A O 1
ATOM 658 N N . GLU A 1 87 ? -40.997 9.675 18.091 1.00 53.97 87 GLU A N 1
ATOM 659 C CA . GLU A 1 87 ? -42.204 10.399 18.452 1.00 53.97 87 GLU A CA 1
ATOM 660 C C . GLU A 1 87 ? -42.630 9.894 19.833 1.00 53.97 87 GLU A C 1
ATOM 662 O O . GLU A 1 87 ? -43.024 8.744 20.025 1.00 53.97 87 GLU A O 1
ATOM 667 N N . VAL A 1 88 ? -42.423 10.757 20.824 1.00 67.19 88 VAL A N 1
ATOM 668 C CA . VAL A 1 88 ? -43.019 10.675 22.155 1.00 67.19 88 VAL A CA 1
ATOM 669 C C . VAL A 1 88 ? -44.335 11.448 22.110 1.00 67.19 88 VAL A C 1
ATOM 671 O O . VAL A 1 88 ? -44.322 12.644 21.829 1.00 67.19 88 VAL A O 1
ATOM 674 N N . GLY A 1 89 ? -45.439 10.785 22.455 1.00 56.59 89 GLY A N 1
ATOM 675 C CA . GLY A 1 89 ? -46.743 11.405 22.734 1.00 56.59 89 GLY A CA 1
ATOM 676 C C . GLY A 1 89 ? -47.881 10.696 21.994 1.00 56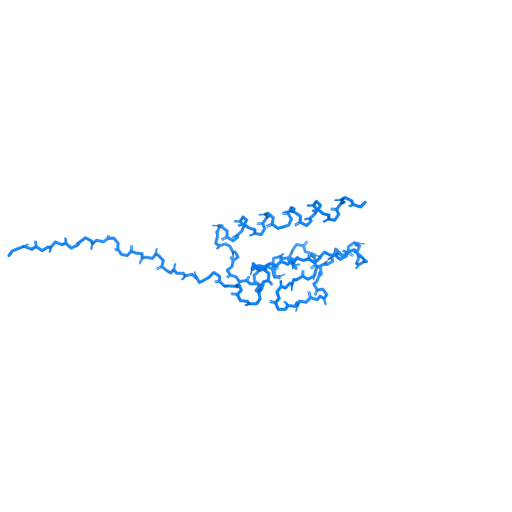.59 89 GLY A C 1
ATOM 677 O O . GLY A 1 89 ? -47.749 10.425 20.811 1.00 56.59 89 GLY A O 1
ATOM 678 N N . ALA A 1 90 ? -49.012 10.345 22.602 1.00 51.25 90 ALA A N 1
ATOM 679 C CA . ALA A 1 90 ? -49.553 10.611 23.934 1.00 51.25 90 ALA A CA 1
ATOM 680 C C . ALA A 1 90 ? -50.505 9.471 24.336 1.00 51.25 90 ALA A C 1
ATOM 682 O O . ALA A 1 90 ? -51.043 8.808 23.420 1.00 51.25 90 ALA A O 1
#

Foldseek 3Di:
DVVLVVVLVVLVVVVVVCVVVVNDFALVSSVVVCVVVVWAFPDQDQFWTWIAHPVCNVDIHIDGDDRSHNNRGNDPPPPPPPPDDDDDDD

Sequence (90 aa):
MSDNNEARKIITDTIKGLVGGRVIHSREDIIRFLCGEGFDIPDVSEDSITVSAPDEPGNTLTFTGYLFSSQFKLTRSATDIEVTTGEVGA

Secondary structure (DSSP, 8-state):
--HHHHHHHHHHHHH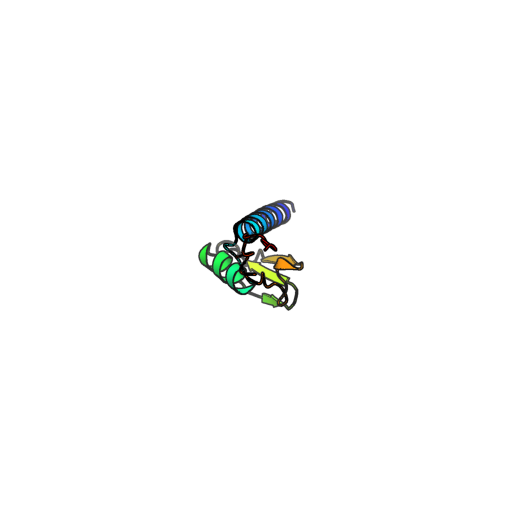HHHHHTTS--BHHHHHHHHHHTT-EEEEEETTEEEEE-SS-TT-EEEEESGGGSTT-B-----------------

Nearest PDB structures (foldseek):
  2vb6-assembly1_A  TM=8.038E-01  e=9.546E-01  Sus scrofa
  5o2l-assembly1_A  TM=8.067E-01  e=9.546E-01  Sus scrofa
  2vas-assembly1_A  TM=7.804E-01  e=1.157E+00  Sus scrofa
  4qw2-assembly2_B  TM=7.003E-01  e=1.594E+00  Homo sapiens
  4a0r-assembly1_B  TM=5.786E-01  e=8.986E+00  Arabidopsis thaliana

Mean predicted aligned error: 10.28 Å

Radius of gyration: 18.38 Å; Cα contacts (8 Å, |Δi|>4): 92; chains: 1; bounding box: 65×21×40 Å

Solvent-accessible surface area (backbone atoms only — not comparable to full-atom values): 5387 Å² total; per-residue (Å²): 142,57,64,67,61,51,51,51,49,52,54,52,51,49,50,51,49,35,41,74,67,69,70,38,42,35,36,67,47,50,54,52,49,44,44,71,76,54,35,42,69,87,44,78,50,69,47,23,38,30,34,20,41,73,91,43,67,90,54,66,48,75,46,72,43,67,72,41,10,73,82,26,58,59,72,81,70,74,77,74,70,82,86,73,79,90,80,87,82,133